Protein AF-A0A7J0CXB2-F1 (afdb_monomer_lite)

Secondary structure (DSSP, 8-state):
-BS-SSHHHHHHHHHHHTTT---EEEE-SSSPPPTT-EEEE--TTSHHHHTHHHHT----EEEEEE---S-THHHHHHHHHHTTTEEEEEEEEEGGGBPSSPPTT--TTSPBPSS--TT--STTS---HHHHHHHHHHHHHHHHGGGEEEEEE-----TT---S--------------

Sequence (178 aa):
MLGGTEFVGRAVTEAALGRDWQVTVFHRGHHAPPPGVRVLTGDRTGGERGLAALAGHAGDWDLVVDTWSGVPTAVRDSARLLAGRAGHYTYVSSRSVYACPAPAGLDEDGPLVAGASPDEDGRDGDVPYDRAKRGGELAALDAFGDRALLARAGLIIGPGRTSDGCPGGSPGSPAAAR

Structure (mmCIF, N/CA/C/O backbone):
data_AF-A0A7J0CXB2-F1
#
_entry.id   AF-A0A7J0CXB2-F1
#
loop_
_atom_site.group_PDB
_atom_site.id
_atom_site.type_symbol
_atom_site.label_atom_id
_atom_site.label_alt_id
_atom_site.label_comp_id
_atom_site.label_asym_id
_atom_site.label_entity_id
_atom_site.label_seq_id
_atom_site.pdbx_PDB_ins_code
_atom_site.Cartn_x
_atom_site.Cartn_y
_atom_site.Cartn_z
_atom_site.occupancy
_atom_site.B_iso_or_equiv
_atom_site.auth_seq_id
_atom_site.auth_comp_id
_atom_site.auth_asym_id
_atom_site.auth_atom_id
_atom_site.pdbx_PDB_model_num
ATOM 1 N N . MET A 1 1 ? -5.912 1.793 4.628 1.00 97.75 1 MET A N 1
ATOM 2 C CA . MET A 1 1 ? -4.938 2.580 3.841 1.00 97.75 1 MET A CA 1
ATOM 3 C C . MET A 1 1 ? -3.561 2.447 4.466 1.00 97.75 1 MET A C 1
ATOM 5 O O . MET A 1 1 ? -3.405 2.815 5.625 1.00 97.75 1 MET A O 1
ATOM 9 N N . LEU A 1 2 ? -2.582 1.920 3.731 1.00 97.69 2 LEU A N 1
ATOM 10 C CA . LEU A 1 2 ? -1.168 1.995 4.113 1.00 97.69 2 LEU A CA 1
ATOM 11 C C . LEU A 1 2 ? -0.562 3.231 3.436 1.00 97.69 2 LEU A C 1
ATOM 13 O O . LEU A 1 2 ? -0.618 3.362 2.215 1.00 97.69 2 LEU A O 1
ATOM 17 N N . GLY A 1 3 ? -0.050 4.174 4.225 1.00 91.94 3 GLY A N 1
ATOM 18 C CA . GLY A 1 3 ? 0.084 5.568 3.802 1.00 91.94 3 GLY A CA 1
ATOM 19 C C . GLY A 1 3 ? -1.261 6.284 3.931 1.00 91.94 3 GLY A C 1
ATOM 20 O O . GLY A 1 3 ? -1.967 6.078 4.911 1.00 91.94 3 GLY A O 1
ATOM 21 N N . GLY A 1 4 ? -1.641 7.103 2.947 1.00 87.19 4 GLY A N 1
ATOM 22 C CA . GLY A 1 4 ? -2.973 7.734 2.914 1.00 87.19 4 GLY A CA 1
ATOM 23 C C . GLY A 1 4 ? -3.012 9.226 3.247 1.00 87.19 4 GLY A C 1
ATOM 24 O O . GLY A 1 4 ? -4.075 9.835 3.210 1.00 87.19 4 GLY A O 1
ATOM 25 N N . THR A 1 5 ? -1.869 9.836 3.557 1.00 89.44 5 THR A N 1
ATOM 26 C CA . THR A 1 5 ? -1.807 11.248 3.969 1.00 89.44 5 THR A CA 1
ATOM 27 C C . THR A 1 5 ? -1.490 12.213 2.832 1.00 89.44 5 THR A C 1
ATOM 29 O O . THR A 1 5 ? -1.732 13.409 2.967 1.00 89.44 5 THR A O 1
ATOM 32 N N . GLU A 1 6 ? -0.999 11.707 1.699 1.00 92.50 6 GLU A N 1
ATOM 33 C CA . GLU A 1 6 ? -0.588 12.509 0.542 1.00 92.50 6 GLU A CA 1
ATOM 34 C C . GLU A 1 6 ? -1.009 11.886 -0.792 1.00 92.50 6 GLU A C 1
ATOM 36 O O . GLU A 1 6 ? -1.261 10.679 -0.882 1.00 92.50 6 GLU A O 1
ATOM 41 N N . PHE A 1 7 ? -1.061 12.737 -1.821 1.00 92.00 7 PHE A N 1
ATOM 42 C CA . PHE A 1 7 ? -1.286 12.414 -3.231 1.00 92.00 7 PHE A CA 1
ATOM 43 C C . PHE A 1 7 ? -2.330 11.301 -3.467 1.00 92.00 7 PHE A C 1
ATOM 45 O O . PHE A 1 7 ? -3.485 11.457 -3.072 1.00 92.00 7 PHE A O 1
ATOM 52 N N . VAL A 1 8 ? -1.947 10.173 -4.084 1.00 93.44 8 VAL A N 1
ATOM 53 C CA . VAL A 1 8 ? -2.852 9.044 -4.381 1.00 93.44 8 VAL A CA 1
ATOM 54 C C . VAL A 1 8 ? -3.492 8.489 -3.115 1.00 93.44 8 VAL A C 1
ATOM 56 O O . VAL A 1 8 ? -4.697 8.259 -3.083 1.00 93.44 8 VAL A O 1
ATOM 59 N N . GLY A 1 9 ? -2.702 8.296 -2.058 1.00 95.38 9 GLY A N 1
ATOM 60 C CA . GLY A 1 9 ? -3.209 7.763 -0.800 1.00 95.38 9 GLY A CA 1
ATOM 61 C C . GLY A 1 9 ? -4.275 8.674 -0.197 1.00 95.38 9 GLY A C 1
ATOM 62 O O . GLY A 1 9 ? -5.314 8.190 0.252 1.00 95.38 9 GLY A O 1
ATOM 63 N N . ARG A 1 10 ? -4.046 9.989 -0.229 1.00 95.81 10 ARG A N 1
ATOM 64 C CA . ARG A 1 10 ? -5.019 10.977 0.243 1.00 95.81 10 ARG A CA 1
ATOM 65 C C . ARG A 1 10 ? -6.291 10.967 -0.597 1.00 95.81 10 ARG A C 1
ATOM 67 O O . ARG A 1 10 ? -7.371 10.881 -0.024 1.00 95.81 10 ARG A O 1
ATOM 74 N N . ALA A 1 11 ? -6.165 10.974 -1.923 1.00 95.75 11 ALA A N 1
ATOM 75 C CA . ALA A 1 11 ? -7.311 10.936 -2.829 1.00 95.75 11 ALA A CA 1
ATOM 76 C C . ALA A 1 11 ? -8.184 9.688 -2.602 1.00 95.75 11 ALA A C 1
ATOM 78 O O . ALA A 1 11 ? -9.405 9.797 -2.524 1.00 95.75 11 ALA A O 1
ATOM 79 N N . VAL A 1 12 ? -7.573 8.510 -2.424 1.00 96.75 12 VAL A N 1
ATOM 80 C CA . VAL A 1 12 ? -8.308 7.273 -2.101 1.00 96.75 12 VAL A CA 1
ATOM 81 C C . VAL A 1 12 ? -8.972 7.365 -0.725 1.00 96.75 12 VAL A C 1
ATOM 83 O O . VAL A 1 12 ? -10.119 6.955 -0.567 1.00 96.75 12 VAL A O 1
ATOM 86 N N . THR A 1 13 ? -8.276 7.930 0.263 1.00 97.69 13 THR A N 1
ATOM 87 C CA . THR A 1 13 ? -8.794 8.094 1.629 1.00 97.69 13 THR A CA 1
ATOM 88 C C . THR A 1 13 ? -10.025 9.001 1.649 1.00 97.69 13 THR A C 1
ATOM 90 O O . THR A 1 13 ? -11.057 8.619 2.191 1.00 97.69 13 THR A O 1
ATOM 93 N N . GLU A 1 14 ? -9.950 10.172 1.014 1.00 96.94 14 GLU A N 1
ATOM 94 C CA . GLU A 1 14 ? -11.065 11.122 0.913 1.00 96.94 14 GLU A CA 1
ATOM 95 C C . GLU A 1 14 ? -12.234 10.533 0.106 1.00 96.94 14 GLU A C 1
ATOM 97 O O . GLU A 1 14 ? -13.389 10.669 0.504 1.00 96.94 14 GLU A O 1
ATOM 102 N N . ALA A 1 15 ? -11.952 9.802 -0.977 1.00 97.12 15 ALA A N 1
ATOM 103 C CA . ALA A 1 15 ? -12.982 9.131 -1.768 1.00 97.12 15 ALA A CA 1
ATOM 104 C C . ALA A 1 15 ? -13.703 8.009 -0.999 1.00 97.12 15 ALA A C 1
ATOM 106 O O . ALA A 1 15 ? -14.896 7.793 -1.226 1.00 97.12 15 ALA A O 1
ATOM 107 N N . ALA A 1 16 ? -13.002 7.286 -0.122 1.00 97.94 16 ALA A N 1
ATOM 108 C CA . ALA A 1 16 ? -13.595 6.266 0.741 1.00 97.94 16 ALA A CA 1
ATOM 109 C C . ALA A 1 16 ? -14.445 6.898 1.855 1.00 97.94 16 ALA A C 1
ATOM 111 O O . ALA A 1 16 ? -15.573 6.468 2.081 1.00 97.94 16 ALA A O 1
ATOM 112 N N . LEU A 1 17 ? -13.955 7.968 2.489 1.00 98.00 17 LEU A N 1
ATOM 113 C CA . LEU A 1 17 ? -14.732 8.736 3.468 1.00 98.00 17 LEU A CA 1
ATOM 114 C C . LEU A 1 17 ? -16.006 9.329 2.855 1.00 98.00 17 LEU A C 1
ATOM 116 O O . LEU A 1 17 ? -17.064 9.250 3.463 1.00 98.00 17 LEU A O 1
ATOM 120 N N . GLY A 1 18 ? -15.937 9.855 1.627 1.00 97.88 18 GLY A N 1
ATOM 121 C CA . GLY A 1 18 ? -17.110 10.360 0.902 1.00 97.88 18 GLY A CA 1
ATOM 122 C C . GLY A 1 18 ? -18.133 9.286 0.506 1.00 97.88 18 GLY A C 1
ATOM 123 O O . GLY A 1 18 ? -19.187 9.623 -0.023 1.00 97.88 18 GLY A O 1
ATOM 124 N N . ARG A 1 19 ? -17.823 8.003 0.732 1.00 97.88 19 ARG A N 1
ATOM 125 C CA . ARG A 1 19 ? -18.738 6.857 0.596 1.00 97.88 19 ARG A CA 1
ATOM 126 C C . ARG A 1 19 ? -19.199 6.317 1.954 1.00 97.88 19 ARG A C 1
ATOM 128 O O . ARG A 1 19 ? -19.726 5.210 2.008 1.00 97.88 19 ARG A O 1
ATOM 135 N N . ASP A 1 20 ? -18.943 7.057 3.032 1.00 97.44 20 ASP A N 1
ATOM 136 C CA . ASP A 1 20 ? -19.250 6.686 4.416 1.00 97.44 20 ASP A CA 1
ATOM 137 C C . ASP A 1 20 ? -18.540 5.404 4.894 1.00 97.44 20 ASP A C 1
ATOM 139 O O . ASP A 1 20 ? -19.020 4.686 5.774 1.00 97.44 20 ASP A O 1
ATOM 143 N N . TRP A 1 21 ? -17.367 5.093 4.328 1.00 98.06 21 TRP A N 1
ATOM 144 C CA . TRP A 1 21 ? -16.571 3.946 4.768 1.00 98.06 21 TRP A CA 1
ATOM 145 C C . TRP A 1 21 ? -15.804 4.251 6.056 1.00 98.06 21 TRP A C 1
ATOM 147 O O . TRP A 1 21 ? -15.302 5.356 6.268 1.00 98.06 21 TRP A O 1
ATOM 157 N N . GLN A 1 22 ? -15.619 3.228 6.893 1.00 98.06 22 GLN A N 1
ATOM 158 C CA . GLN A 1 22 ? -14.738 3.310 8.058 1.00 98.06 22 GLN A CA 1
ATOM 159 C C . GLN A 1 22 ? -13.279 3.166 7.618 1.00 98.06 22 GLN A C 1
ATOM 161 O O . GLN A 1 22 ? -12.802 2.068 7.329 1.00 98.06 22 GLN A O 1
ATOM 166 N N . VAL A 1 23 ? -12.545 4.277 7.571 1.00 98.12 23 VAL A N 1
ATOM 167 C CA . VAL A 1 23 ? -11.167 4.274 7.067 1.00 98.12 23 VAL A CA 1
ATOM 168 C C . VAL A 1 23 ? -10.155 4.261 8.209 1.00 98.12 23 VAL A C 1
ATOM 170 O O . VAL A 1 23 ? -10.173 5.120 9.086 1.00 98.12 23 VAL A O 1
ATOM 173 N N . THR A 1 24 ? -9.218 3.311 8.157 1.00 98.44 24 THR A N 1
ATOM 174 C CA . THR A 1 24 ? -7.983 3.336 8.956 1.00 98.44 24 THR A CA 1
ATOM 175 C C . THR A 1 24 ? -6.795 3.710 8.071 1.00 98.44 24 THR A C 1
ATOM 177 O O . THR A 1 24 ? -6.588 3.105 7.013 1.00 98.44 24 THR A O 1
ATOM 180 N N . VAL A 1 25 ? -6.009 4.692 8.508 1.00 98.06 25 VAL A N 1
ATOM 181 C CA . VAL A 1 25 ? -4.762 5.150 7.880 1.00 98.06 25 VAL A CA 1
ATOM 182 C C . VAL A 1 25 ? -3.597 4.723 8.765 1.00 98.06 25 VAL A C 1
ATOM 184 O O . VAL A 1 25 ? -3.555 5.072 9.943 1.00 98.06 25 VAL A O 1
ATOM 187 N N . PHE A 1 26 ? -2.647 3.987 8.189 1.00 98.06 26 PHE A N 1
ATOM 188 C CA . PHE A 1 26 ? -1.381 3.642 8.828 1.00 98.06 26 PHE A CA 1
ATOM 189 C C . PHE A 1 26 ? -0.231 4.429 8.188 1.00 98.06 26 PHE A C 1
ATOM 191 O O . PHE A 1 26 ? 0.060 4.221 7.010 1.00 98.06 26 PHE A O 1
ATOM 198 N N . HIS A 1 27 ? 0.416 5.340 8.922 1.00 96.50 27 HIS A N 1
ATOM 199 C CA . HIS A 1 27 ? 1.451 6.222 8.360 1.00 96.50 27 HIS A CA 1
ATOM 200 C C . HIS A 1 27 ? 2.517 6.663 9.379 1.00 96.50 27 HIS A C 1
ATOM 202 O O . HIS A 1 27 ? 2.362 6.495 10.584 1.00 96.50 27 HIS A O 1
ATOM 208 N N . ARG A 1 28 ? 3.595 7.291 8.884 1.00 95.75 28 ARG A N 1
ATOM 209 C CA . ARG A 1 28 ? 4.766 7.726 9.677 1.00 95.75 28 ARG A CA 1
ATOM 210 C C . ARG A 1 28 ? 4.544 8.971 10.550 1.00 95.75 28 ARG A C 1
ATOM 212 O O . ARG A 1 28 ? 5.429 9.354 11.301 1.00 95.75 28 ARG A O 1
ATOM 219 N N . GLY A 1 29 ? 3.399 9.640 10.429 1.00 93.75 29 GLY A N 1
ATOM 220 C CA . GLY A 1 29 ? 3.117 10.883 11.161 1.00 93.75 29 GLY A CA 1
ATOM 221 C C . GLY A 1 29 ? 3.671 12.175 10.541 1.00 93.75 29 GLY A C 1
ATOM 222 O O . GLY A 1 29 ? 3.459 13.234 11.116 1.00 93.75 29 GLY A O 1
ATOM 223 N N . HIS A 1 30 ? 4.334 12.134 9.376 1.00 91.88 30 HIS A N 1
ATOM 224 C CA . HIS A 1 30 ? 4.906 13.343 8.746 1.00 91.88 30 HIS A CA 1
ATOM 225 C C . HIS A 1 30 ? 3.860 14.341 8.227 1.00 91.88 30 HIS A C 1
ATOM 227 O O . HIS A 1 30 ? 4.110 15.541 8.209 1.00 91.88 30 HIS A O 1
ATOM 233 N N . HIS A 1 31 ? 2.687 13.850 7.824 1.00 91.94 31 HIS A N 1
ATOM 234 C CA . HIS A 1 31 ? 1.605 14.654 7.264 1.00 91.94 31 HIS A CA 1
ATOM 235 C C . HIS A 1 31 ? 0.288 14.325 7.961 1.00 91.94 31 HIS A C 1
ATOM 237 O O . HIS A 1 31 ? 0.049 13.172 8.332 1.00 91.94 31 HIS A O 1
ATOM 243 N N . ALA A 1 32 ? -0.565 15.336 8.130 1.00 93.25 32 ALA A N 1
ATOM 244 C CA . ALA A 1 32 ? -1.866 15.164 8.759 1.00 93.25 32 ALA A CA 1
ATOM 245 C C . ALA A 1 32 ? -2.808 14.344 7.851 1.00 93.25 32 ALA A C 1
ATOM 247 O O . ALA A 1 32 ? -2.960 14.677 6.668 1.00 93.25 32 ALA A O 1
ATOM 248 N N . PRO A 1 33 ? -3.459 13.294 8.376 1.00 94.19 33 PRO A N 1
ATOM 249 C CA . PRO A 1 33 ? -4.449 12.544 7.616 1.00 94.19 33 PRO A CA 1
ATOM 250 C C . PRO A 1 33 ? -5.739 13.359 7.412 1.00 94.19 33 PRO A C 1
ATOM 252 O O . PRO A 1 33 ? -6.003 14.297 8.171 1.00 94.19 33 PRO A O 1
ATOM 255 N N . PRO A 1 34 ? -6.569 13.011 6.411 1.00 94.44 34 PRO A N 1
ATOM 256 C CA . PRO A 1 34 ? -7.921 13.551 6.296 1.00 94.44 34 PRO A CA 1
ATOM 257 C C . PRO A 1 34 ? -8.728 13.360 7.594 1.00 94.44 34 PRO A C 1
ATOM 259 O O . PRO A 1 34 ? -8.578 12.330 8.258 1.00 94.44 34 PRO A O 1
ATOM 262 N N . PRO A 1 35 ? -9.584 14.324 7.980 1.00 95.25 35 PRO A N 1
ATOM 263 C CA . PRO A 1 35 ? -10.433 14.177 9.158 1.00 95.25 35 PRO A CA 1
ATOM 264 C C . PRO A 1 35 ? -11.406 13.002 8.991 1.00 95.25 35 PRO A C 1
ATOM 266 O O . PRO A 1 35 ? -11.824 12.686 7.882 1.00 95.25 35 PRO A O 1
ATOM 269 N N . GLY A 1 36 ? -11.784 12.367 10.102 1.00 95.69 36 GLY A N 1
ATOM 270 C CA . GLY A 1 36 ? -12.740 11.252 10.102 1.00 95.69 36 GLY A CA 1
ATOM 271 C C . GLY A 1 36 ? -12.121 9.863 9.917 1.00 95.69 36 GLY A C 1
ATOM 272 O O . GLY A 1 36 ? -12.838 8.871 10.012 1.00 95.69 36 GLY A O 1
ATOM 273 N N . VAL A 1 37 ? -10.802 9.759 9.716 1.00 97.69 37 VAL A N 1
ATOM 274 C CA . VAL A 1 37 ? -10.110 8.461 9.722 1.00 97.69 37 VAL A CA 1
ATOM 275 C C . VAL A 1 37 ? -9.691 8.040 11.129 1.00 97.69 37 VAL A C 1
ATOM 277 O O . VAL A 1 37 ? -9.364 8.867 11.984 1.00 97.69 37 VAL A O 1
ATOM 280 N N . ARG A 1 38 ? -9.583 6.729 11.344 1.00 97.69 38 ARG A N 1
ATOM 281 C CA . ARG A 1 38 ? -8.773 6.168 12.429 1.00 97.69 38 ARG A CA 1
ATOM 282 C C . ARG A 1 38 ? -7.299 6.229 12.042 1.00 97.69 38 ARG A C 1
ATOM 284 O O . ARG A 1 38 ? -6.929 5.804 10.950 1.00 97.69 38 ARG A O 1
ATOM 291 N N . VAL A 1 39 ? -6.457 6.702 12.954 1.00 97.75 39 VAL A N 1
ATOM 292 C CA . VAL A 1 39 ? -5.015 6.844 12.723 1.00 97.75 39 VAL A CA 1
ATOM 293 C C . VAL A 1 39 ? -4.255 5.781 13.501 1.00 97.75 39 VAL A C 1
ATOM 295 O O . VAL A 1 39 ? -4.436 5.645 14.709 1.00 97.75 39 VAL A O 1
ATOM 298 N N . LEU A 1 40 ? -3.388 5.050 12.804 1.00 98.00 40 LEU A N 1
ATOM 299 C CA . LEU A 1 40 ? -2.367 4.187 13.384 1.00 98.00 40 LEU A CA 1
ATOM 300 C C . LEU A 1 40 ? -0.999 4.710 12.935 1.00 98.00 40 LEU A C 1
ATOM 302 O O . LEU A 1 40 ? -0.757 4.890 11.743 1.00 98.00 40 LEU A O 1
ATOM 306 N N . THR A 1 41 ? -0.096 4.958 13.878 1.00 97.69 41 THR A N 1
ATOM 307 C CA . THR A 1 41 ? 1.221 5.526 13.560 1.00 97.69 41 THR A CA 1
ATOM 308 C C . THR A 1 41 ? 2.289 4.445 13.595 1.00 97.69 41 THR A C 1
ATOM 310 O O . THR A 1 41 ? 2.381 3.692 14.564 1.00 97.69 41 THR A O 1
ATOM 313 N N . GLY A 1 42 ? 3.109 4.382 12.551 1.00 97.56 42 GLY A N 1
ATOM 314 C CA . GLY A 1 42 ? 4.233 3.459 12.458 1.00 97.56 42 GLY A CA 1
ATOM 315 C C . GLY A 1 42 ? 4.991 3.590 11.140 1.00 97.56 42 GLY A C 1
ATOM 316 O O . GLY A 1 42 ? 4.549 4.261 10.203 1.00 97.56 42 GLY A O 1
ATOM 317 N N . ASP A 1 43 ? 6.151 2.945 11.073 1.00 96.50 43 ASP A N 1
ATOM 318 C CA . ASP A 1 43 ? 7.002 2.920 9.885 1.00 96.50 43 ASP A CA 1
ATOM 319 C C . ASP A 1 43 ? 7.223 1.478 9.438 1.00 96.50 43 ASP A C 1
ATOM 321 O O . ASP A 1 43 ? 7.995 0.743 10.040 1.00 96.50 43 ASP A O 1
ATOM 325 N N . ARG A 1 44 ? 6.573 1.078 8.346 1.00 95.44 44 ARG A N 1
ATOM 326 C CA . ARG A 1 44 ? 6.693 -0.259 7.737 1.00 95.44 44 ARG A CA 1
ATOM 327 C C . ARG A 1 44 ? 8.108 -0.644 7.279 1.00 95.44 44 ARG A C 1
ATOM 329 O O . ARG A 1 44 ? 8.309 -1.796 6.923 1.00 95.44 44 ARG A O 1
ATOM 336 N N . THR A 1 45 ? 9.078 0.274 7.291 1.00 94.12 45 THR A N 1
ATOM 337 C CA . THR A 1 45 ? 10.504 -0.043 7.070 1.00 94.12 45 THR A CA 1
ATOM 338 C C . THR A 1 45 ? 11.237 -0.446 8.356 1.00 94.12 45 THR A C 1
ATOM 340 O O . THR A 1 45 ? 12.304 -1.049 8.297 1.00 94.12 45 THR A O 1
ATOM 343 N N . GLY A 1 46 ? 10.651 -0.185 9.529 1.00 93.38 46 GLY A N 1
ATOM 344 C CA . GLY A 1 46 ? 11.207 -0.512 10.847 1.00 93.38 46 GLY A CA 1
ATOM 345 C C . GLY A 1 46 ? 10.949 -1.948 11.324 1.00 93.38 46 GLY A C 1
ATOM 346 O O . GLY A 1 46 ? 10.990 -2.201 12.532 1.00 93.38 46 GLY A O 1
ATOM 347 N N . GLY A 1 47 ? 10.622 -2.869 10.411 1.00 92.38 47 GLY A N 1
ATOM 348 C CA . GLY A 1 47 ? 10.275 -4.259 10.719 1.00 92.38 47 GLY A CA 1
ATOM 349 C C . GLY A 1 47 ? 9.078 -4.385 11.669 1.00 92.38 47 GLY A C 1
ATOM 350 O O . GLY A 1 47 ? 8.148 -3.577 11.645 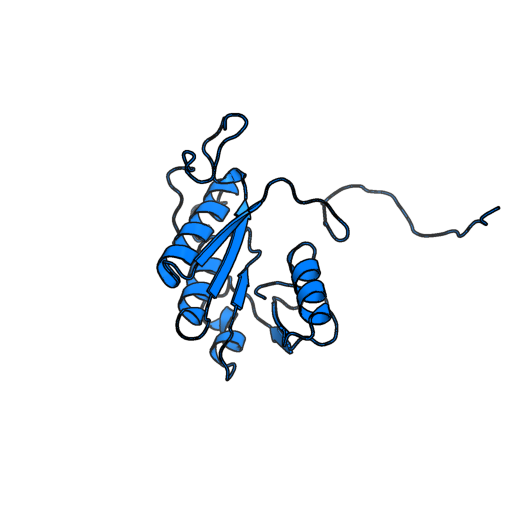1.00 92.38 47 GLY A O 1
ATOM 351 N N . GLU A 1 48 ? 9.116 -5.385 12.553 1.00 93.56 48 GLU A N 1
ATOM 352 C CA . GLU A 1 48 ? 8.024 -5.686 13.493 1.00 93.56 48 GLU A CA 1
ATOM 353 C C . GLU A 1 48 ? 7.658 -4.499 14.395 1.00 93.56 48 GLU A C 1
ATOM 355 O O . GLU A 1 48 ? 6.480 -4.199 14.589 1.00 93.56 48 GLU A O 1
ATOM 360 N N . ARG A 1 49 ? 8.662 -3.774 14.911 1.00 96.75 49 ARG A N 1
ATOM 361 C CA . ARG A 1 49 ? 8.437 -2.585 15.754 1.00 96.75 49 ARG A CA 1
ATOM 362 C C . ARG A 1 49 ? 7.712 -1.489 14.987 1.00 96.75 49 ARG A C 1
ATOM 364 O O . ARG A 1 49 ? 6.827 -0.835 15.530 1.00 96.75 49 ARG A O 1
ATOM 371 N N . GLY A 1 50 ? 8.079 -1.322 13.722 1.00 97.00 50 GLY A N 1
ATOM 372 C CA . GLY A 1 50 ? 7.449 -0.394 12.803 1.00 97.00 50 GLY A CA 1
ATOM 373 C C . GLY A 1 50 ? 5.961 -0.658 12.592 1.00 97.00 50 GLY A C 1
ATOM 374 O O . GLY A 1 50 ? 5.179 0.285 12.495 1.00 97.00 50 GLY A O 1
ATOM 375 N N . LEU A 1 51 ? 5.563 -1.932 12.585 1.00 97.94 51 LEU A N 1
ATOM 376 C CA . LEU A 1 51 ? 4.190 -2.389 12.359 1.00 97.94 51 LEU A CA 1
ATOM 377 C C . LEU A 1 51 ? 3.391 -2.635 13.650 1.00 97.94 51 LEU A C 1
ATOM 379 O O . LEU A 1 51 ? 2.227 -3.030 13.574 1.00 97.94 51 LEU A O 1
ATOM 383 N N . ALA A 1 52 ? 3.960 -2.382 14.832 1.00 98.00 52 ALA A N 1
ATOM 384 C CA . ALA A 1 52 ? 3.356 -2.749 16.116 1.00 98.00 52 ALA A CA 1
ATOM 385 C C . ALA A 1 52 ? 1.941 -2.176 16.322 1.00 98.00 52 ALA A C 1
ATOM 387 O O . ALA A 1 52 ? 1.051 -2.885 16.789 1.00 98.00 52 ALA A O 1
ATOM 388 N N . ALA A 1 53 ? 1.697 -0.922 15.921 1.00 97.44 53 ALA A N 1
ATOM 389 C CA . ALA A 1 53 ? 0.371 -0.303 16.023 1.00 97.44 53 ALA A CA 1
ATOM 390 C C . ALA A 1 53 ? -0.675 -0.991 15.128 1.00 97.44 53 ALA A C 1
ATOM 392 O O . ALA A 1 53 ? -1.843 -1.089 15.497 1.00 97.44 53 ALA A O 1
ATOM 393 N N . LEU A 1 54 ? -0.255 -1.484 13.960 1.00 96.81 54 LEU A N 1
ATOM 394 C CA . LEU A 1 54 ? -1.114 -2.216 13.034 1.00 96.81 54 LEU A CA 1
ATOM 395 C C . LEU A 1 54 ? -1.379 -3.644 13.533 1.00 96.81 54 LEU A C 1
ATOM 397 O O . LEU A 1 54 ? -2.516 -4.120 13.498 1.00 96.81 54 LEU A O 1
ATOM 401 N N . ALA A 1 55 ? -0.345 -4.303 14.060 1.00 97.00 55 ALA A N 1
ATOM 402 C CA . ALA A 1 55 ? -0.438 -5.638 14.642 1.00 97.00 55 ALA A CA 1
ATOM 403 C C . ALA A 1 55 ? -1.336 -5.667 15.890 1.00 97.00 55 ALA A C 1
ATOM 405 O O . ALA A 1 55 ? -2.166 -6.559 16.022 1.00 97.00 55 ALA A O 1
ATOM 406 N N . GLY A 1 56 ? -1.209 -4.669 16.771 1.00 96.69 56 GLY A N 1
ATOM 407 C CA . GLY A 1 56 ? -1.976 -4.571 18.016 1.00 96.69 56 GLY A CA 1
ATOM 408 C C . GLY A 1 56 ? -3.395 -4.015 17.868 1.00 96.69 56 GLY A C 1
ATOM 409 O O . GLY A 1 56 ? -4.143 -4.003 18.844 1.00 96.69 56 GLY A O 1
ATOM 410 N N . HIS A 1 57 ? -3.790 -3.533 16.684 1.00 96.12 57 HIS A N 1
ATOM 411 C CA . HIS A 1 57 ? -5.153 -3.049 16.472 1.00 96.12 57 HIS A CA 1
ATOM 412 C C . HIS A 1 57 ? -6.145 -4.214 16.534 1.00 96.12 57 HIS A C 1
ATOM 414 O O . HIS A 1 57 ? -5.961 -5.204 15.835 1.00 96.12 57 HIS A O 1
ATOM 420 N N . ALA A 1 58 ? -7.215 -4.088 17.317 1.00 87.81 58 ALA A N 1
ATOM 421 C CA . ALA A 1 58 ? -8.303 -5.058 17.311 1.00 87.81 58 ALA A CA 1
ATOM 422 C C . ALA A 1 58 ? -9.257 -4.754 16.147 1.00 87.81 58 ALA A C 1
ATOM 424 O O . ALA A 1 58 ? -9.818 -3.660 16.084 1.00 87.81 58 ALA A O 1
ATOM 425 N N . GLY A 1 59 ? -9.428 -5.709 15.234 1.00 89.00 59 GLY A N 1
ATOM 426 C CA . GLY A 1 59 ? -10.350 -5.599 14.105 1.00 89.00 59 GLY A CA 1
ATOM 427 C C . GLY A 1 59 ? -9.789 -6.170 12.809 1.00 89.00 59 GLY A C 1
ATOM 428 O O . GLY A 1 59 ? -8.576 -6.341 12.667 1.00 89.00 59 GLY A O 1
ATOM 429 N N . ASP A 1 60 ? -10.696 -6.413 11.877 1.00 96.44 60 ASP A N 1
ATOM 430 C CA . ASP A 1 60 ? -10.402 -6.860 10.521 1.00 96.44 60 ASP A CA 1
ATOM 431 C C . ASP A 1 60 ? -10.811 -5.769 9.524 1.00 96.44 60 ASP A C 1
ATOM 433 O O . ASP A 1 60 ? -11.514 -4.814 9.870 1.00 96.44 60 ASP A O 1
ATOM 437 N N . TRP A 1 61 ? -10.342 -5.892 8.287 1.00 98.31 61 TRP A N 1
ATOM 438 C CA . TRP A 1 61 ? -10.614 -4.947 7.210 1.00 98.31 61 TRP A CA 1
ATOM 439 C C . TRP A 1 61 ? -11.191 -5.663 5.994 1.00 98.31 61 TRP A C 1
ATOM 441 O O . TRP A 1 61 ? -10.746 -6.740 5.618 1.00 98.31 61 TRP A O 1
ATOM 451 N N . ASP A 1 62 ? -12.122 -5.038 5.287 1.00 98.44 62 ASP A N 1
ATOM 452 C CA . ASP A 1 62 ? -12.600 -5.603 4.019 1.00 98.44 62 ASP A CA 1
ATOM 453 C C . ASP A 1 62 ? -11.567 -5.415 2.895 1.00 98.44 62 ASP A C 1
ATOM 455 O O . ASP A 1 62 ? -11.403 -6.272 2.023 1.00 98.44 62 ASP A O 1
ATOM 459 N N . LEU A 1 63 ? -10.835 -4.296 2.942 1.00 98.38 63 LEU A N 1
ATOM 460 C CA . LEU A 1 63 ? -9.900 -3.868 1.908 1.00 98.38 63 LEU A CA 1
ATOM 461 C C . LEU A 1 63 ? -8.682 -3.146 2.494 1.00 98.38 63 LEU A C 1
ATOM 463 O O . LEU A 1 63 ? -8.797 -2.171 3.243 1.00 98.38 63 LEU A O 1
ATOM 467 N N . VAL A 1 64 ? -7.500 -3.559 2.045 1.00 98.69 64 VAL A N 1
ATOM 468 C CA . VAL A 1 64 ? -6.250 -2.814 2.191 1.00 98.69 64 VAL A CA 1
ATOM 469 C C . VAL A 1 64 ? -5.905 -2.176 0.851 1.00 98.69 64 VAL A C 1
ATOM 471 O O . VAL A 1 64 ? -5.980 -2.824 -0.185 1.00 98.69 64 VAL A O 1
ATOM 474 N N . VAL A 1 65 ? -5.499 -0.908 0.869 1.00 98.62 65 VAL A N 1
ATOM 475 C CA . VAL A 1 65 ? -4.896 -0.241 -0.292 1.00 98.62 65 VAL A CA 1
ATOM 476 C C . VAL A 1 65 ? -3.504 0.223 0.109 1.00 98.62 65 VAL A C 1
ATOM 478 O O . VAL A 1 65 ? -3.359 0.927 1.118 1.00 98.62 65 VAL A O 1
ATOM 481 N N . ASP A 1 66 ? -2.506 -0.178 -0.671 1.00 98.38 66 ASP A N 1
ATOM 482 C CA . ASP A 1 66 ? -1.096 0.140 -0.467 1.00 98.38 66 ASP A CA 1
ATOM 483 C C . ASP A 1 66 ? -0.543 0.958 -1.640 1.00 98.38 66 ASP A C 1
ATOM 485 O O . ASP A 1 66 ? -0.548 0.516 -2.789 1.00 98.38 66 ASP A O 1
ATOM 489 N N . THR A 1 67 ? -0.050 2.161 -1.340 1.00 96.44 67 THR A N 1
ATOM 490 C CA . THR A 1 67 ? 0.524 3.095 -2.320 1.00 96.44 67 THR A CA 1
ATOM 491 C C . THR A 1 67 ? 2.052 3.167 -2.272 1.00 96.44 67 THR A C 1
ATOM 493 O O . THR A 1 67 ? 2.639 4.133 -2.755 1.00 96.44 67 THR A O 1
ATOM 496 N N . TRP A 1 68 ? 2.721 2.200 -1.646 1.00 96.31 68 TRP A N 1
ATOM 497 C CA . TRP A 1 68 ? 4.169 2.227 -1.454 1.00 96.31 68 TRP A CA 1
ATOM 498 C C . TRP A 1 68 ? 4.974 2.133 -2.747 1.00 96.31 68 TRP A C 1
ATOM 500 O O . TRP A 1 68 ? 4.597 1.444 -3.698 1.00 96.31 68 TRP A O 1
ATOM 510 N N . SER A 1 69 ? 6.123 2.801 -2.759 1.00 93.62 69 SER A N 1
ATOM 511 C CA . SER A 1 69 ? 7.032 2.880 -3.907 1.00 93.62 69 SER A CA 1
ATOM 512 C C . SER A 1 69 ? 8.497 2.585 -3.579 1.00 93.62 69 SER A C 1
ATOM 514 O O . SER A 1 69 ? 9.315 2.634 -4.488 1.00 93.62 69 SER A O 1
ATOM 516 N N . GLY A 1 70 ? 8.833 2.346 -2.308 1.00 93.94 70 GLY A N 1
ATOM 517 C CA . GLY A 1 70 ? 10.197 2.035 -1.873 1.00 93.94 70 GLY A CA 1
ATOM 518 C C . GLY A 1 70 ? 10.470 0.531 -1.843 1.00 93.94 70 GLY A C 1
ATOM 519 O O . GLY A 1 70 ? 9.785 -0.241 -2.510 1.00 93.94 70 GLY A O 1
ATOM 520 N N . VAL A 1 71 ? 11.419 0.119 -0.997 1.00 96.31 71 VAL A N 1
ATOM 521 C CA . VAL A 1 71 ? 11.881 -1.276 -0.885 1.00 96.31 71 VAL A CA 1
ATOM 522 C C . VAL A 1 71 ? 10.727 -2.293 -0.722 1.00 96.31 71 VAL A C 1
ATOM 524 O O . VAL A 1 71 ? 9.810 -2.044 0.078 1.00 96.31 71 VAL A O 1
ATOM 527 N N . PRO A 1 72 ? 10.746 -3.420 -1.466 1.00 97.69 72 PRO A N 1
ATOM 528 C CA . PRO A 1 72 ? 9.700 -4.449 -1.448 1.00 97.69 72 PRO A CA 1
ATOM 529 C C . PRO A 1 72 ? 9.373 -5.053 -0.082 1.00 97.69 72 PRO A C 1
ATOM 531 O O . PRO A 1 72 ? 8.198 -5.310 0.199 1.00 97.69 72 PRO A O 1
ATOM 534 N N . THR A 1 73 ? 10.364 -5.221 0.798 1.00 97.88 73 THR A N 1
ATOM 535 C CA . THR A 1 73 ? 10.154 -5.823 2.128 1.00 97.88 73 THR A CA 1
ATOM 536 C C . THR A 1 73 ? 9.075 -5.129 2.953 1.00 97.88 73 THR A C 1
ATOM 538 O O . THR A 1 73 ? 8.323 -5.789 3.665 1.00 97.88 73 THR A O 1
ATOM 541 N N . ALA A 1 74 ? 8.900 -3.816 2.797 1.00 97.75 74 ALA A N 1
ATOM 542 C CA . ALA A 1 74 ? 7.843 -3.087 3.490 1.00 97.75 74 ALA A CA 1
ATOM 543 C C . ALA A 1 74 ? 6.426 -3.493 3.019 1.00 97.75 74 ALA A C 1
ATOM 545 O O . ALA A 1 74 ? 5.474 -3.458 3.804 1.00 97.75 74 ALA A O 1
ATOM 546 N N . VAL A 1 75 ? 6.261 -3.874 1.743 1.00 98.50 75 VAL A N 1
ATOM 547 C CA . VAL A 1 75 ? 5.006 -4.460 1.229 1.00 98.50 75 VAL A CA 1
ATOM 548 C C . VAL A 1 75 ? 4.855 -5.872 1.778 1.00 98.50 75 VAL A C 1
ATOM 550 O O . VAL A 1 75 ? 3.816 -6.185 2.344 1.00 98.50 75 VAL A O 1
ATOM 553 N N . ARG A 1 76 ? 5.907 -6.694 1.690 1.00 98.62 76 ARG A N 1
ATOM 554 C CA . ARG A 1 76 ? 5.914 -8.087 2.162 1.00 98.62 76 ARG A CA 1
ATOM 555 C C . ARG A 1 76 ? 5.496 -8.201 3.622 1.00 98.62 76 ARG A C 1
ATOM 557 O O . ARG A 1 76 ? 4.591 -8.967 3.942 1.00 98.62 76 ARG A O 1
ATOM 564 N N . ASP A 1 77 ? 6.123 -7.426 4.497 1.00 98.50 77 ASP A N 1
ATOM 565 C CA . ASP A 1 77 ? 5.907 -7.533 5.938 1.00 98.50 77 ASP A CA 1
ATOM 566 C C . ASP A 1 77 ? 4.504 -7.039 6.322 1.00 98.50 77 ASP A C 1
ATOM 568 O O . ASP A 1 77 ? 3.802 -7.690 7.098 1.00 98.50 77 ASP A O 1
ATOM 572 N N . SER A 1 78 ? 4.041 -5.939 5.715 1.00 98.38 78 SER A N 1
ATOM 573 C CA . SER A 1 78 ? 2.682 -5.433 5.948 1.00 98.38 78 SER A CA 1
ATOM 574 C C . SER A 1 78 ? 1.597 -6.333 5.345 1.00 98.38 78 SER A C 1
ATOM 576 O O . SER A 1 78 ? 0.573 -6.557 5.989 1.00 98.38 78 SER A O 1
ATOM 578 N N . ALA A 1 79 ? 1.808 -6.895 4.153 1.00 98.56 79 ALA A N 1
ATOM 579 C CA . ALA A 1 79 ? 0.870 -7.814 3.518 1.00 98.56 79 ALA A CA 1
ATOM 580 C C . ALA A 1 79 ? 0.757 -9.128 4.304 1.00 98.56 79 ALA A C 1
ATOM 582 O O . ALA A 1 79 ? -0.353 -9.553 4.615 1.00 98.56 79 ALA A O 1
ATOM 583 N N . ARG A 1 80 ? 1.881 -9.729 4.722 1.00 98.50 80 ARG A N 1
ATOM 584 C CA . ARG A 1 80 ? 1.879 -10.941 5.562 1.00 98.50 80 ARG A CA 1
ATOM 585 C C . ARG A 1 80 ? 1.151 -10.726 6.886 1.00 98.50 80 ARG A C 1
ATOM 587 O O . ARG A 1 80 ? 0.348 -11.567 7.276 1.00 98.50 80 ARG A O 1
ATOM 594 N N . LEU A 1 81 ? 1.378 -9.586 7.543 1.00 98.38 81 LEU A N 1
ATOM 595 C CA . LEU A 1 81 ? 0.682 -9.234 8.784 1.00 98.38 81 LEU A CA 1
ATOM 596 C C . LEU A 1 81 ? -0.844 -9.147 8.601 1.00 98.38 81 LEU A C 1
ATOM 598 O O . LEU A 1 81 ? -1.600 -9.484 9.511 1.00 98.38 81 LEU A O 1
ATOM 602 N N . LEU A 1 82 ? -1.298 -8.676 7.438 1.00 98.31 82 LEU A N 1
ATOM 603 C CA . LEU A 1 82 ? -2.711 -8.425 7.147 1.00 9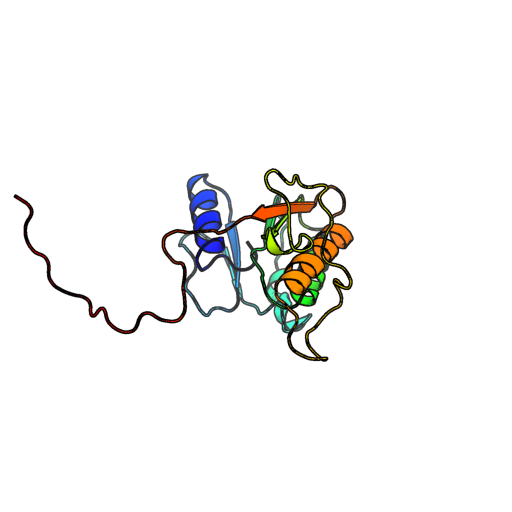8.31 82 LEU A CA 1
ATOM 604 C C . LEU A 1 82 ? -3.416 -9.598 6.451 1.00 98.31 82 LEU A C 1
ATOM 606 O O . LEU A 1 82 ? -4.641 -9.587 6.375 1.00 98.31 82 LEU A O 1
ATOM 610 N N . ALA A 1 83 ? -2.691 -10.608 5.965 1.00 97.81 83 ALA A N 1
ATOM 611 C CA . ALA A 1 83 ? -3.235 -11.687 5.134 1.00 97.81 83 ALA A CA 1
ATOM 612 C C . ALA A 1 83 ? -4.421 -12.427 5.777 1.00 97.81 83 ALA A C 1
ATOM 614 O O . ALA A 1 83 ? -5.377 -12.771 5.081 1.00 97.81 83 ALA A O 1
ATOM 615 N N . GLY A 1 84 ? -4.383 -12.630 7.098 1.00 97.06 84 GLY A N 1
ATOM 616 C CA . GLY A 1 84 ? -5.457 -13.270 7.869 1.00 97.06 84 GLY A CA 1
ATOM 617 C C . GLY A 1 84 ? -6.520 -12.317 8.425 1.00 97.06 84 GLY A C 1
ATOM 618 O O . GLY A 1 84 ? -7.411 -12.770 9.131 1.00 97.06 84 GLY A O 1
ATOM 619 N N . ARG A 1 85 ? -6.406 -11.011 8.157 1.00 97.50 85 ARG A N 1
ATOM 620 C CA . ARG A 1 85 ? -7.219 -9.943 8.774 1.00 97.50 85 ARG A CA 1
ATOM 621 C C . ARG A 1 85 ? -7.824 -8.976 7.765 1.00 97.50 85 ARG A C 1
ATOM 623 O O . ARG A 1 85 ? -8.484 -8.015 8.146 1.00 97.50 85 ARG A O 1
ATOM 630 N N . ALA A 1 86 ? -7.544 -9.171 6.483 1.00 98.38 86 ALA A N 1
ATOM 631 C CA . ALA A 1 86 ? -8.062 -8.346 5.411 1.00 98.38 86 ALA A CA 1
ATOM 632 C C . ALA A 1 86 ? -8.718 -9.215 4.343 1.00 98.38 86 ALA A C 1
ATOM 634 O O . ALA A 1 86 ? -8.134 -10.227 3.964 1.00 98.38 86 ALA A O 1
ATOM 635 N N . GLY A 1 87 ? -9.885 -8.816 3.834 1.00 98.12 87 GLY A N 1
ATOM 636 C CA . GLY A 1 87 ? -10.570 -9.504 2.736 1.00 98.12 87 GLY A CA 1
ATOM 637 C C . GLY A 1 87 ? -9.781 -9.431 1.428 1.00 98.12 87 GLY A C 1
ATOM 638 O O . GLY A 1 87 ? -9.501 -10.468 0.830 1.00 98.12 87 GLY A O 1
ATOM 639 N N . HIS A 1 88 ? -9.356 -8.225 1.042 1.00 98.62 88 HIS A N 1
ATOM 640 C CA . HIS A 1 88 ? -8.618 -7.945 -0.196 1.00 98.62 88 HIS A CA 1
ATOM 641 C C . HIS A 1 88 ? -7.404 -7.040 0.029 1.00 98.62 88 HIS A C 1
ATOM 643 O O . HIS A 1 88 ? -7.386 -6.221 0.954 1.00 98.62 88 HIS A O 1
ATOM 649 N N . TYR A 1 89 ? -6.422 -7.136 -0.870 1.00 98.81 89 TYR A N 1
ATOM 650 C CA . TYR A 1 89 ? -5.236 -6.278 -0.876 1.00 98.81 89 TYR A CA 1
ATOM 651 C C . TYR A 1 89 ? -5.000 -5.665 -2.255 1.00 98.81 89 TYR A C 1
ATOM 653 O O . TYR A 1 89 ? -4.542 -6.326 -3.182 1.00 98.81 89 TYR A O 1
ATOM 661 N N . THR A 1 90 ? -5.266 -4.371 -2.388 1.00 98.69 90 THR A N 1
ATOM 662 C CA . THR A 1 90 ? -4.974 -3.615 -3.604 1.00 98.69 90 THR A CA 1
ATOM 663 C C . THR A 1 90 ? -3.612 -2.950 -3.486 1.00 98.69 90 THR A C 1
ATOM 665 O O . THR A 1 90 ? -3.431 -2.010 -2.710 1.00 98.69 90 THR A O 1
ATOM 668 N N . TYR A 1 91 ? -2.660 -3.392 -4.299 1.00 98.56 91 TYR A N 1
ATOM 669 C CA . TYR A 1 91 ? -1.373 -2.728 -4.449 1.00 98.56 91 TYR A CA 1
ATOM 670 C C . TYR A 1 91 ? -1.430 -1.771 -5.642 1.00 98.56 91 TYR A C 1
ATOM 672 O O . TYR A 1 91 ? -1.662 -2.183 -6.782 1.00 98.56 91 TYR A O 1
ATOM 680 N N . VAL A 1 92 ? -1.225 -0.475 -5.394 1.00 97.88 92 VAL A N 1
ATOM 681 C CA . VAL A 1 92 ? -1.114 0.523 -6.464 1.00 97.88 92 VAL A CA 1
ATOM 682 C C . VAL A 1 92 ? 0.265 0.379 -7.086 1.00 97.88 92 VAL A C 1
ATOM 684 O O . VAL A 1 92 ? 1.232 0.954 -6.594 1.00 97.88 92 VAL A O 1
ATOM 687 N N . SER A 1 93 ? 0.357 -0.421 -8.142 1.00 97.50 93 SER A N 1
ATOM 688 C CA . SER A 1 93 ? 1.574 -0.676 -8.908 1.00 97.50 93 SER A CA 1
ATOM 689 C C . SER A 1 93 ? 1.832 0.429 -9.952 1.00 97.50 93 SER A C 1
ATOM 691 O O . SER A 1 93 ? 1.279 1.526 -9.875 1.00 97.50 93 SER A O 1
ATOM 693 N N . SER A 1 94 ? 2.727 0.181 -10.905 1.00 96.19 94 SER A N 1
ATOM 694 C CA . SER A 1 94 ? 3.127 1.120 -11.952 1.00 96.19 94 SER A CA 1
ATOM 695 C C . SER A 1 94 ? 3.328 0.406 -13.282 1.00 96.19 94 SER A C 1
ATOM 697 O O . SER A 1 94 ? 3.784 -0.729 -13.303 1.00 96.19 94 SER A O 1
ATOM 699 N N . ARG A 1 95 ? 3.092 1.091 -14.405 1.00 95.19 95 ARG A N 1
ATOM 700 C CA . ARG A 1 95 ? 3.488 0.620 -15.745 1.00 95.19 95 ARG A CA 1
ATOM 701 C C . ARG A 1 95 ? 4.999 0.407 -15.888 1.00 95.19 95 ARG A C 1
ATOM 703 O O . ARG A 1 95 ? 5.413 -0.293 -16.803 1.00 95.19 95 ARG A O 1
ATOM 710 N N . SER A 1 96 ? 5.821 0.966 -14.999 1.00 94.94 96 SER A N 1
ATOM 711 C CA . SER A 1 96 ? 7.269 0.724 -14.991 1.00 94.94 96 SER A CA 1
ATOM 712 C C . SER A 1 96 ? 7.648 -0.734 -14.707 1.00 94.94 96 SER A C 1
ATOM 714 O O . SER A 1 96 ? 8.798 -1.084 -14.913 1.00 94.94 96 SER A O 1
ATOM 716 N N . VAL A 1 97 ? 6.719 -1.587 -14.256 1.00 97.00 97 VAL A N 1
ATOM 717 C CA . VAL A 1 97 ? 6.988 -3.020 -14.032 1.00 97.00 97 VAL A CA 1
ATOM 718 C C . VAL A 1 97 ? 7.088 -3.839 -15.321 1.00 97.00 97 VAL A C 1
ATOM 720 O O . VAL A 1 97 ? 7.487 -4.999 -15.254 1.00 97.00 97 VAL A O 1
ATOM 723 N N . TYR A 1 98 ? 6.728 -3.276 -16.478 1.00 96.81 98 TYR A N 1
ATOM 724 C CA . TYR A 1 98 ? 6.893 -3.939 -17.772 1.00 96.81 98 TYR A CA 1
ATOM 725 C C . TYR A 1 98 ? 8.316 -3.775 -18.311 1.00 96.81 98 TYR A C 1
ATOM 727 O O . TYR A 1 98 ? 8.957 -2.742 -18.115 1.00 96.81 98 TYR A O 1
ATOM 735 N N . ALA A 1 99 ? 8.793 -4.782 -19.039 1.00 94.00 99 ALA A N 1
ATOM 736 C CA . ALA A 1 99 ? 10.066 -4.726 -19.738 1.00 94.00 99 ALA A CA 1
ATOM 737 C C . ALA A 1 99 ? 10.076 -3.576 -20.763 1.00 94.00 99 ALA A C 1
ATOM 739 O O . ALA A 1 99 ? 9.114 -3.361 -21.503 1.00 94.00 99 ALA A O 1
ATOM 740 N N . CYS A 1 100 ? 11.182 -2.832 -20.801 1.00 87.25 100 CYS A N 1
ATOM 741 C CA . CYS A 1 100 ? 11.363 -1.694 -21.695 1.00 87.25 100 CYS A CA 1
ATOM 742 C C . CYS A 1 100 ? 12.177 -2.103 -22.940 1.00 87.25 100 CYS A C 1
ATOM 744 O O . CYS A 1 100 ? 13.200 -2.773 -22.782 1.00 87.25 100 CYS A O 1
ATOM 746 N N . PRO A 1 101 ? 11.789 -1.672 -24.158 1.00 88.56 101 PRO A N 1
ATOM 747 C CA . PRO A 1 101 ? 10.622 -0.844 -24.478 1.00 88.56 101 PRO A CA 1
ATOM 748 C C . PRO A 1 101 ? 9.306 -1.639 -24.504 1.00 88.56 101 PRO A C 1
ATOM 750 O O . PRO A 1 101 ? 9.235 -2.723 -25.077 1.00 88.56 101 PRO A O 1
ATOM 753 N N . ALA A 1 102 ? 8.244 -1.058 -23.938 1.00 86.94 102 ALA A N 1
ATOM 754 C CA . ALA A 1 102 ? 6.896 -1.625 -23.985 1.00 86.94 102 ALA A CA 1
ATOM 755 C C . ALA A 1 102 ? 6.151 -1.164 -25.257 1.00 86.94 102 ALA A C 1
ATOM 757 O O . ALA A 1 102 ? 6.159 0.037 -25.553 1.00 86.94 102 ALA A O 1
ATOM 758 N N . PRO A 1 103 ? 5.483 -2.065 -26.004 1.00 88.44 103 PRO A N 1
ATOM 759 C CA . PRO A 1 103 ? 4.713 -1.684 -27.183 1.00 88.44 103 PRO A CA 1
ATOM 760 C C . PRO A 1 103 ? 3.457 -0.877 -26.820 1.00 88.44 103 PRO A C 1
ATOM 762 O O . PRO A 1 103 ? 2.918 -0.957 -25.711 1.00 88.44 103 PRO A O 1
ATOM 765 N N . ALA A 1 104 ? 2.961 -0.097 -27.783 1.00 88.62 104 ALA A N 1
ATOM 766 C CA . ALA A 1 104 ? 1.664 0.559 -27.655 1.00 88.62 104 ALA A CA 1
ATOM 767 C C . ALA A 1 104 ? 0.549 -0.492 -27.542 1.00 88.62 104 ALA A C 1
ATOM 769 O O . ALA A 1 104 ? 0.567 -1.494 -28.250 1.00 88.62 104 ALA A O 1
ATOM 770 N N . GLY A 1 105 ? -0.419 -0.251 -26.657 1.00 88.88 105 GLY A N 1
ATOM 771 C CA . GLY A 1 105 ? -1.521 -1.188 -26.424 1.00 88.88 105 GLY A CA 1
ATOM 772 C C . GLY A 1 105 ? -1.152 -2.434 -25.613 1.00 88.88 105 GLY A C 1
ATOM 773 O O . GLY A 1 105 ? -1.972 -3.338 -25.556 1.00 88.88 105 GLY A O 1
ATOM 774 N N . LEU A 1 106 ? 0.036 -2.484 -24.990 1.00 90.81 106 LEU A N 1
ATOM 775 C CA . LEU A 1 106 ? 0.402 -3.562 -24.067 1.00 90.81 106 LEU A CA 1
ATOM 776 C C . LEU A 1 106 ? -0.645 -3.707 -22.953 1.00 90.81 106 LEU A C 1
ATOM 778 O O . LEU A 1 106 ? -0.931 -2.727 -22.250 1.00 90.81 106 LEU A O 1
ATOM 782 N N . ASP A 1 107 ? -1.162 -4.922 -22.817 1.00 93.31 107 ASP A N 1
ATOM 783 C CA . ASP A 1 107 ? -2.088 -5.354 -21.776 1.00 93.31 107 ASP A CA 1
ATOM 784 C C . ASP A 1 107 ? -1.344 -5.840 -20.518 1.00 93.31 107 ASP A C 1
ATOM 786 O O . ASP A 1 107 ? -0.120 -5.718 -20.382 1.00 93.31 107 ASP A O 1
ATOM 790 N N . GLU A 1 108 ? -2.100 -6.337 -19.544 1.00 92.06 108 GLU A N 1
ATOM 791 C CA . GLU A 1 108 ? -1.589 -6.788 -18.256 1.00 92.06 108 GLU A CA 1
ATOM 792 C C . GLU A 1 108 ? -0.707 -8.043 -18.319 1.00 92.06 108 GLU A C 1
ATOM 794 O O . GLU A 1 108 ? 0.080 -8.277 -17.392 1.00 92.06 108 GLU A O 1
ATOM 799 N N . ASP A 1 109 ? -0.764 -8.781 -19.428 1.00 93.19 109 ASP A N 1
ATOM 800 C CA . ASP A 1 109 ? 0.001 -10.008 -19.669 1.00 93.19 109 ASP A CA 1
ATOM 801 C C . ASP A 1 109 ? 1.370 -9.735 -20.316 1.00 93.19 109 ASP A C 1
ATOM 803 O O . ASP A 1 109 ? 2.151 -10.653 -20.592 1.00 93.19 109 ASP A O 1
ATOM 807 N N . GLY A 1 110 ? 1.697 -8.457 -20.527 1.00 93.25 110 GLY A N 1
ATOM 808 C CA . GLY A 1 110 ? 2.977 -8.020 -21.058 1.00 93.25 110 GLY A CA 1
ATOM 809 C C . GLY A 1 110 ? 4.194 -8.496 -20.251 1.00 93.25 110 GLY A C 1
ATOM 810 O O . GLY A 1 110 ? 4.114 -8.690 -19.034 1.00 93.25 110 GLY A O 1
ATOM 811 N N . PRO A 1 111 ? 5.370 -8.633 -20.898 1.00 95.69 111 PRO A N 1
ATOM 812 C CA . PRO A 1 111 ? 6.585 -9.076 -20.225 1.00 95.69 111 PRO A CA 1
ATOM 813 C C . PRO A 1 111 ? 6.965 -8.114 -19.099 1.00 95.69 111 PRO A C 1
ATOM 815 O O . PRO A 1 111 ? 6.963 -6.895 -19.275 1.00 95.69 111 PRO A O 1
ATOM 818 N N . LEU A 1 112 ? 7.320 -8.672 -17.944 1.00 96.75 112 LEU A N 1
ATOM 819 C CA . LEU A 1 112 ? 7.637 -7.925 -16.727 1.00 96.75 112 LEU A CA 1
ATOM 820 C C . LEU A 1 112 ? 9.147 -7.833 -16.510 1.00 96.75 112 LEU A C 1
ATOM 822 O O . LEU A 1 112 ? 9.913 -8.649 -17.025 1.00 96.75 112 LEU A O 1
ATOM 826 N N . VAL A 1 113 ? 9.577 -6.845 -15.727 1.00 96.06 113 VAL A N 1
ATOM 827 C CA . VAL A 1 113 ? 10.982 -6.695 -15.340 1.00 96.06 113 VAL A CA 1
ATOM 828 C C . VAL A 1 113 ? 11.484 -7.942 -14.610 1.00 96.06 113 VAL A C 1
ATOM 830 O O . VAL A 1 113 ? 10.819 -8.490 -13.728 1.00 96.06 113 VAL A O 1
ATOM 833 N N . ALA A 1 114 ? 12.673 -8.398 -14.997 1.00 94.00 114 ALA A N 1
ATOM 834 C CA . ALA A 1 114 ? 13.322 -9.561 -14.409 1.00 94.00 114 ALA A CA 1
ATOM 835 C C . ALA A 1 114 ? 14.173 -9.180 -13.188 1.00 94.00 114 ALA A C 1
ATOM 837 O O . ALA A 1 114 ? 14.661 -8.053 -13.073 1.00 94.00 114 ALA A O 1
ATOM 838 N N . GLY A 1 115 ? 14.401 -10.157 -12.307 1.00 93.44 115 GLY A N 1
ATOM 839 C CA . GLY A 1 115 ? 15.301 -10.007 -11.162 1.00 93.44 115 GLY A CA 1
ATOM 840 C C . GLY A 1 115 ? 14.781 -9.086 -10.058 1.00 93.44 115 GLY A C 1
ATOM 841 O O . GLY A 1 115 ? 15.595 -8.567 -9.309 1.00 93.44 115 GLY A O 1
ATOM 842 N N . ALA A 1 116 ? 13.466 -8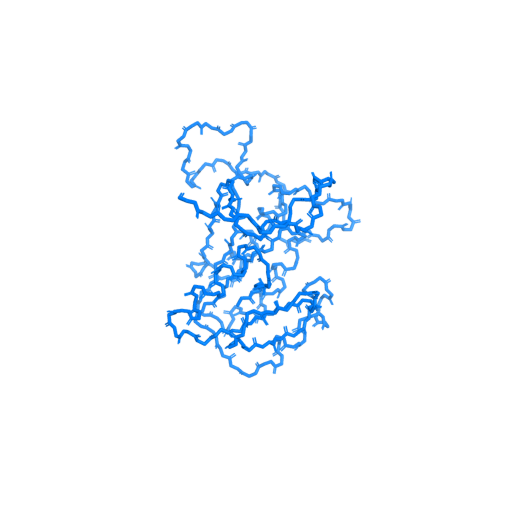.866 -9.990 1.00 96.50 116 ALA A N 1
ATOM 843 C CA . ALA A 1 116 ? 12.815 -8.259 -8.836 1.00 96.50 116 ALA A CA 1
ATOM 844 C C . ALA A 1 116 ? 12.456 -9.344 -7.813 1.00 96.50 116 ALA A C 1
ATOM 846 O O . ALA A 1 116 ? 11.996 -10.423 -8.197 1.00 96.50 116 ALA A O 1
ATOM 847 N N . SER A 1 117 ? 12.614 -9.045 -6.527 1.00 97.44 117 SER A N 1
ATOM 848 C CA . SER A 1 117 ? 12.268 -9.953 -5.432 1.00 97.44 117 SER A CA 1
ATOM 849 C C . SER A 1 117 ? 11.427 -9.259 -4.350 1.00 97.44 117 SER A C 1
ATOM 851 O O . SER A 1 117 ? 11.673 -8.091 -4.040 1.00 97.44 117 SER A O 1
ATOM 853 N N . PRO A 1 118 ? 10.450 -9.955 -3.730 1.00 97.56 118 PRO A N 1
ATOM 854 C CA . PRO A 1 118 ? 9.730 -9.437 -2.563 1.00 97.56 118 PRO A CA 1
ATO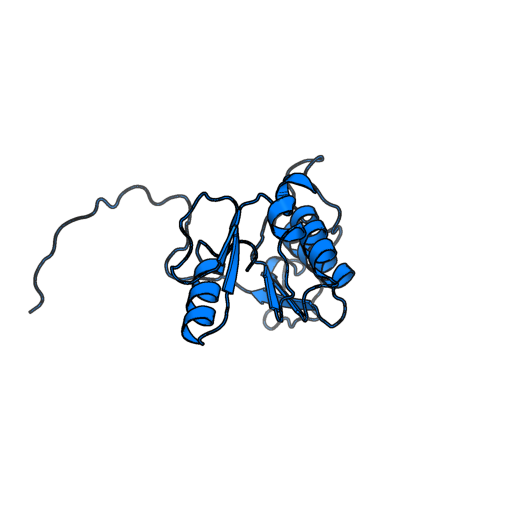M 855 C C . PRO A 1 118 ? 10.631 -9.288 -1.326 1.00 97.56 118 PRO A C 1
ATOM 857 O O . PRO A 1 118 ? 10.251 -8.613 -0.367 1.00 97.56 118 PRO A O 1
ATOM 860 N N . ASP A 1 119 ? 11.814 -9.910 -1.344 1.00 97.06 119 ASP A N 1
ATOM 861 C CA . ASP A 1 119 ? 12.770 -9.902 -0.240 1.00 97.06 119 ASP A CA 1
ATOM 862 C C . ASP A 1 119 ? 13.854 -8.821 -0.359 1.00 97.06 119 ASP A C 1
ATOM 864 O O . ASP A 1 119 ? 14.667 -8.682 0.553 1.00 97.06 119 ASP A O 1
ATOM 868 N N . GLU A 1 120 ? 13.853 -8.026 -1.434 1.00 95.44 120 GLU A N 1
ATOM 869 C CA . GLU A 1 120 ? 14.770 -6.891 -1.582 1.00 95.44 120 GLU A CA 1
ATOM 870 C C . GLU A 1 120 ? 14.509 -5.814 -0.521 1.00 95.44 120 GLU A C 1
ATOM 872 O O . GLU A 1 120 ? 13.410 -5.263 -0.406 1.00 95.44 120 GLU A O 1
ATOM 877 N N . ASP A 1 121 ? 15.548 -5.499 0.252 1.00 93.00 121 ASP A N 1
ATOM 878 C CA . ASP A 1 121 ? 15.497 -4.594 1.405 1.00 93.00 121 ASP A CA 1
ATOM 879 C C . ASP A 1 121 ? 16.403 -3.361 1.272 1.00 93.00 121 ASP A C 1
ATOM 881 O O . ASP A 1 121 ? 16.459 -2.539 2.187 1.00 93.00 121 ASP A O 1
ATOM 885 N N . GLY A 1 122 ? 17.096 -3.222 0.139 1.00 90.81 122 GLY A N 1
ATOM 886 C CA . GLY A 1 122 ? 18.007 -2.113 -0.139 1.00 90.81 122 GLY A CA 1
ATOM 887 C C . GLY A 1 122 ? 19.352 -2.176 0.593 1.00 90.81 122 GLY A C 1
ATOM 888 O O . GLY A 1 122 ? 20.093 -1.194 0.577 1.00 90.81 122 GLY A O 1
ATOM 889 N N . ARG A 1 123 ? 19.709 -3.301 1.237 1.00 89.19 123 ARG A N 1
ATOM 890 C CA . ARG A 1 123 ? 21.032 -3.453 1.876 1.00 89.19 123 ARG A CA 1
ATOM 891 C C . ARG A 1 123 ? 22.185 -3.488 0.876 1.00 89.19 123 ARG A C 1
ATOM 893 O O . ARG A 1 123 ? 23.264 -2.996 1.194 1.00 89.19 123 ARG A O 1
ATOM 900 N N . ASP A 1 124 ? 21.936 -4.006 -0.323 1.00 84.38 124 ASP A N 1
ATOM 901 C CA . ASP A 1 124 ? 22.925 -4.097 -1.405 1.00 84.38 124 ASP A CA 1
ATOM 902 C C . ASP A 1 124 ? 22.982 -2.829 -2.283 1.00 84.38 124 ASP A C 1
ATOM 904 O O . ASP A 1 124 ? 23.674 -2.798 -3.301 1.00 84.38 124 ASP A O 1
ATOM 908 N N . GLY A 1 125 ? 22.267 -1.769 -1.892 1.00 88.31 125 GLY A N 1
ATOM 909 C CA . GLY A 1 125 ? 22.184 -0.504 -2.617 1.00 88.31 125 GLY A CA 1
ATOM 910 C C . GLY A 1 125 ? 20.747 -0.082 -2.910 1.00 88.31 125 GLY A C 1
ATOM 911 O O . GLY A 1 125 ? 19.786 -0.706 -2.461 1.00 88.31 125 GLY A O 1
ATOM 912 N N . ASP A 1 126 ? 20.610 1.008 -3.665 1.00 91.12 126 ASP A N 1
ATOM 913 C CA . ASP A 1 126 ? 19.300 1.509 -4.078 1.00 91.12 126 ASP A CA 1
ATOM 914 C C . ASP A 1 126 ? 18.566 0.476 -4.942 1.00 91.12 126 ASP A C 1
ATOM 916 O O . ASP A 1 126 ? 19.157 -0.126 -5.843 1.00 91.12 126 ASP A O 1
ATOM 920 N N . VAL A 1 127 ? 17.277 0.276 -4.665 1.00 93.44 127 VAL A N 1
ATOM 921 C CA . VAL A 1 127 ? 16.432 -0.640 -5.435 1.00 93.44 127 VAL A CA 1
ATOM 922 C C . VAL A 1 127 ? 15.784 0.157 -6.565 1.00 93.44 127 VAL A C 1
ATOM 924 O O . VAL A 1 127 ? 14.953 1.024 -6.279 1.00 93.44 127 VAL A O 1
ATOM 927 N N . PRO A 1 128 ? 16.100 -0.134 -7.843 1.00 95.31 128 PRO A N 1
ATOM 928 C CA . PRO A 1 128 ? 15.500 0.563 -8.972 1.00 95.31 128 PRO A CA 1
ATOM 929 C C . PRO A 1 128 ? 13.974 0.545 -8.898 1.00 95.31 128 PRO A C 1
ATOM 931 O O . PRO A 1 128 ? 13.372 -0.470 -8.551 1.00 95.31 128 PRO A O 1
ATOM 934 N N . TYR A 1 129 ? 13.337 1.670 -9.221 1.00 95.06 129 TYR A N 1
ATOM 935 C CA . TYR A 1 129 ? 11.896 1.854 -9.030 1.00 95.06 129 TYR A CA 1
ATOM 936 C C . TYR A 1 129 ? 11.044 0.756 -9.691 1.00 95.06 129 TYR A C 1
ATOM 938 O O . TYR A 1 129 ? 10.086 0.273 -9.096 1.00 95.06 129 TYR A O 1
ATOM 946 N N . ASP A 1 130 ? 11.386 0.337 -10.906 1.00 96.38 130 ASP A N 1
ATOM 947 C CA . ASP A 1 130 ? 10.714 -0.755 -11.614 1.00 96.38 130 ASP A CA 1
ATOM 948 C C . ASP A 1 130 ? 10.781 -2.084 -10.843 1.00 96.38 130 ASP A C 1
ATOM 950 O O . ASP A 1 130 ? 9.749 -2.735 -10.641 1.00 96.38 130 ASP A O 1
ATOM 954 N N . ARG A 1 131 ? 11.963 -2.442 -10.330 1.00 96.88 131 ARG A N 1
ATOM 955 C CA . ARG A 1 131 ? 12.167 -3.613 -9.466 1.00 96.88 131 ARG A CA 1
ATOM 956 C C . ARG A 1 131 ? 11.481 -3.466 -8.117 1.00 96.88 131 ARG A C 1
ATOM 958 O O . ARG A 1 131 ? 10.845 -4.415 -7.677 1.00 96.88 131 ARG A O 1
ATOM 965 N N . ALA A 1 132 ? 11.511 -2.284 -7.506 1.00 97.69 132 ALA A N 1
ATOM 966 C CA . ALA A 1 132 ? 10.820 -2.007 -6.250 1.00 97.69 132 ALA A CA 1
ATOM 967 C C . ALA A 1 132 ? 9.303 -2.217 -6.389 1.00 97.69 132 ALA A C 1
ATOM 969 O O . ALA A 1 132 ? 8.682 -2.917 -5.586 1.00 97.69 132 ALA A O 1
ATOM 970 N N . LYS A 1 133 ? 8.692 -1.666 -7.449 1.00 98.00 133 LYS A N 1
ATOM 971 C CA . LYS A 1 133 ? 7.262 -1.858 -7.728 1.00 98.00 133 LYS A CA 1
ATOM 972 C C . LYS A 1 133 ? 6.952 -3.318 -8.033 1.00 98.00 133 LYS A C 1
ATOM 974 O O . LYS A 1 133 ? 5.984 -3.842 -7.487 1.00 98.00 133 LYS A O 1
ATOM 979 N N . ARG A 1 134 ? 7.777 -3.997 -8.838 1.00 98.31 134 ARG A N 1
ATOM 980 C CA . ARG A 1 134 ? 7.561 -5.412 -9.165 1.00 98.31 134 ARG A CA 1
ATOM 981 C C . ARG A 1 134 ? 7.735 -6.326 -7.949 1.00 98.31 134 ARG A C 1
ATOM 983 O O . ARG A 1 134 ? 6.910 -7.209 -7.753 1.00 98.31 134 ARG A O 1
ATOM 990 N N . GLY A 1 135 ? 8.735 -6.093 -7.104 1.00 98.44 135 GLY A N 1
ATOM 991 C CA . GLY A 1 135 ? 8.914 -6.807 -5.839 1.00 98.44 135 GLY A CA 1
ATOM 992 C C . GLY A 1 135 ? 7.732 -6.595 -4.892 1.00 98.44 135 GLY A C 1
ATOM 993 O O . GLY A 1 135 ? 7.284 -7.539 -4.249 1.00 98.44 135 GLY A O 1
ATOM 994 N N . GLY A 1 136 ? 7.152 -5.390 -4.874 1.00 98.56 136 GLY A N 1
ATOM 995 C CA . GLY A 1 136 ? 5.893 -5.115 -4.179 1.00 98.56 136 GLY A CA 1
ATOM 996 C C . GLY A 1 136 ? 4.697 -5.910 -4.722 1.00 98.56 136 GLY A C 1
ATOM 997 O O . GLY A 1 136 ? 3.913 -6.433 -3.934 1.00 98.56 136 GLY A O 1
ATOM 998 N N . GLU A 1 137 ? 4.569 -6.062 -6.047 1.00 98.69 137 GLU A N 1
ATOM 999 C CA . GLU A 1 137 ? 3.539 -6.931 -6.641 1.00 98.69 137 GLU A CA 1
ATOM 1000 C C . GLU A 1 137 ? 3.700 -8.385 -6.192 1.00 98.69 137 GLU A C 1
ATOM 1002 O O . GLU A 1 137 ? 2.723 -9.003 -5.777 1.00 98.69 137 GLU A O 1
ATOM 1007 N N . LEU A 1 138 ? 4.929 -8.914 -6.249 1.00 98.62 138 LEU A N 1
ATOM 1008 C CA . LEU A 1 138 ? 5.239 -10.277 -5.810 1.00 98.62 138 LEU A CA 1
ATOM 1009 C C . LEU A 1 138 ? 4.885 -10.464 -4.332 1.00 98.62 138 LEU A C 1
ATOM 1011 O O . LEU A 1 138 ? 4.189 -11.405 -3.981 1.00 98.62 138 LEU A O 1
ATOM 1015 N N . ALA A 1 139 ? 5.257 -9.507 -3.483 1.00 98.69 139 ALA A N 1
ATOM 1016 C CA . ALA A 1 139 ? 4.948 -9.532 -2.060 1.00 98.69 139 ALA A CA 1
ATOM 1017 C C . ALA A 1 139 ? 3.436 -9.549 -1.765 1.00 98.69 139 ALA A C 1
ATOM 1019 O O . ALA A 1 139 ? 2.989 -10.254 -0.857 1.00 98.69 139 ALA A O 1
ATOM 1020 N N . ALA A 1 140 ? 2.645 -8.774 -2.514 1.00 98.69 140 ALA A N 1
ATOM 1021 C CA . ALA A 1 140 ? 1.191 -8.761 -2.377 1.00 98.69 140 ALA A CA 1
ATOM 1022 C C . ALA A 1 140 ? 0.566 -10.086 -2.848 1.00 98.69 140 ALA A C 1
ATOM 1024 O O . ALA A 1 140 ? -0.282 -10.642 -2.148 1.00 98.69 140 ALA A O 1
ATOM 1025 N N . LEU A 1 141 ? 1.014 -10.608 -3.996 1.00 98.56 141 LEU A N 1
ATOM 1026 C CA . LEU A 1 141 ? 0.561 -11.890 -4.544 1.00 98.56 141 LEU A CA 1
ATOM 1027 C C . LEU A 1 141 ? 0.903 -13.061 -3.615 1.00 98.56 141 LEU A C 1
ATOM 1029 O O . LEU A 1 141 ? 0.034 -13.882 -3.343 1.00 98.56 141 LEU A O 1
ATOM 1033 N N . ASP A 1 142 ? 2.116 -13.104 -3.063 1.00 98.62 142 ASP A N 1
ATOM 1034 C CA . ASP A 1 142 ? 2.556 -14.166 -2.15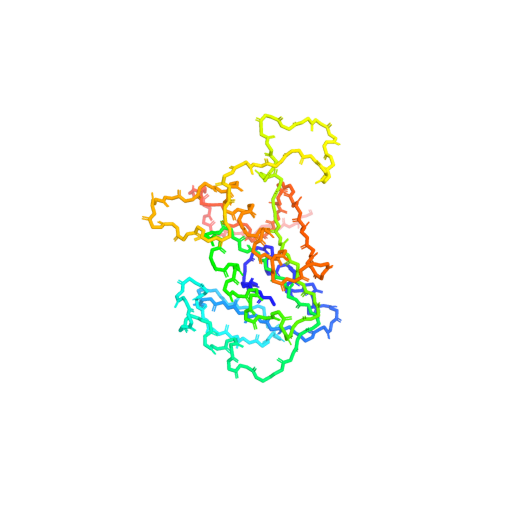1 1.00 98.62 142 ASP A CA 1
ATOM 1035 C C . ASP A 1 142 ? 1.692 -14.241 -0.882 1.00 98.62 142 ASP A C 1
ATOM 1037 O O . ASP A 1 142 ? 1.453 -15.323 -0.346 1.00 98.62 142 ASP A O 1
ATOM 1041 N N . ALA A 1 143 ? 1.230 -13.093 -0.376 1.00 98.56 143 ALA A N 1
ATOM 1042 C CA . ALA A 1 143 ? 0.452 -13.020 0.859 1.00 98.56 143 ALA A CA 1
ATOM 1043 C C . ALA A 1 143 ? -1.064 -13.193 0.646 1.00 98.56 143 ALA A C 1
ATOM 1045 O O . ALA A 1 143 ? -1.742 -13.749 1.512 1.00 98.56 143 ALA A O 1
ATOM 1046 N N . PHE A 1 144 ? -1.612 -12.698 -0.469 1.00 98.62 144 PHE A N 1
ATOM 1047 C CA . PHE A 1 144 ? -3.063 -12.643 -0.697 1.00 98.62 144 PHE A CA 1
ATOM 1048 C C . PHE A 1 144 ? -3.569 -13.539 -1.833 1.00 98.62 144 PHE A C 1
ATOM 1050 O O . PHE A 1 144 ? -4.775 -13.794 -1.881 1.00 98.62 144 PHE A O 1
ATOM 1057 N N . GLY A 1 145 ? -2.696 -14.045 -2.708 1.00 98.12 145 GLY A N 1
ATOM 1058 C CA . GLY A 1 145 ? -3.080 -14.842 -3.876 1.00 98.12 145 GLY A CA 1
ATOM 1059 C C . GLY A 1 145 ? -4.133 -14.122 -4.719 1.00 98.12 145 GLY A C 1
ATOM 1060 O O . GLY A 1 145 ? -4.004 -12.931 -4.998 1.00 98.12 145 GLY A O 1
ATOM 1061 N N . ASP A 1 146 ? -5.228 -14.815 -5.027 1.00 97.31 146 ASP A N 1
ATOM 1062 C CA . ASP A 1 146 ? -6.353 -14.290 -5.819 1.00 97.31 146 ASP A CA 1
ATOM 1063 C C . ASP A 1 146 ? -7.093 -13.108 -5.163 1.00 97.31 146 ASP A C 1
ATOM 1065 O O . ASP A 1 146 ? -7.893 -12.432 -5.805 1.00 97.31 146 ASP A O 1
ATOM 1069 N N . ARG A 1 147 ? -6.837 -12.833 -3.876 1.00 98.44 147 ARG A N 1
ATOM 1070 C CA . ARG A 1 147 ? -7.404 -11.676 -3.158 1.00 98.44 147 ARG A CA 1
ATOM 1071 C C . ARG A 1 147 ? -6.573 -10.405 -3.347 1.00 98.44 147 ARG A C 1
ATOM 1073 O O . ARG A 1 147 ? -6.942 -9.348 -2.822 1.00 98.44 147 ARG A O 1
ATOM 1080 N N . ALA A 1 148 ? -5.445 -10.499 -4.050 1.00 98.56 148 ALA A N 1
ATOM 1081 C CA . ALA A 1 148 ? -4.626 -9.359 -4.422 1.00 98.56 148 ALA A CA 1
ATOM 1082 C C . ALA A 1 148 ? -5.124 -8.723 -5.728 1.00 98.56 148 ALA A C 1
ATOM 1084 O O . ALA A 1 148 ? -5.379 -9.409 -6.714 1.00 98.56 148 ALA A O 1
ATOM 1085 N N . LEU A 1 149 ? -5.183 -7.391 -5.762 1.00 98.44 149 LEU A N 1
ATOM 1086 C CA . LEU A 1 149 ? -5.413 -6.608 -6.97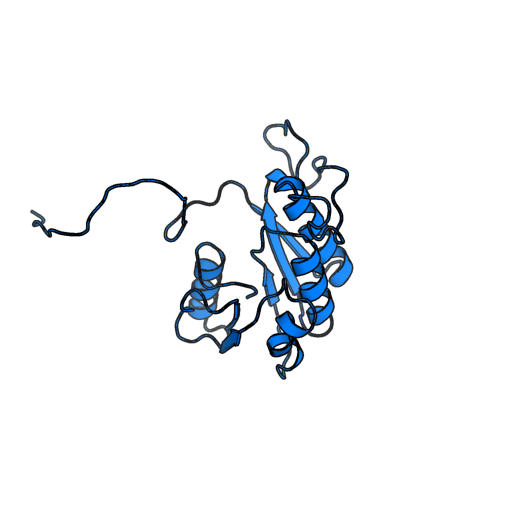5 1.00 98.44 149 LEU A CA 1
ATOM 1087 C C . LEU A 1 149 ? -4.186 -5.739 -7.262 1.00 98.44 149 LEU A C 1
ATOM 1089 O O . LEU A 1 149 ? -3.785 -4.923 -6.431 1.00 98.44 149 LEU A O 1
ATOM 1093 N N . LEU A 1 150 ? -3.610 -5.872 -8.457 1.00 98.31 150 LEU A N 1
ATOM 1094 C CA . LEU A 1 150 ? -2.456 -5.083 -8.891 1.00 98.31 150 LEU A CA 1
ATOM 1095 C C . LEU A 1 150 ? -2.905 -3.952 -9.821 1.00 98.31 150 LEU A C 1
ATOM 1097 O O . LEU A 1 150 ? -3.114 -4.149 -11.014 1.00 98.31 150 LEU A O 1
ATOM 1101 N N . ALA A 1 151 ? -3.033 -2.739 -9.288 1.00 96.88 151 ALA A N 1
ATOM 1102 C CA . ALA A 1 151 ? -3.417 -1.574 -10.082 1.00 96.88 151 ALA A CA 1
ATOM 1103 C C . ALA A 1 151 ? -2.178 -0.946 -10.746 1.00 96.88 151 ALA A C 1
ATOM 1105 O O . ALA A 1 151 ? -1.565 -0.037 -10.186 1.00 96.88 151 ALA A O 1
ATOM 1106 N N . ARG A 1 152 ? -1.780 -1.439 -11.927 1.00 95.88 152 ARG A N 1
ATOM 1107 C CA . ARG A 1 152 ? -0.612 -0.952 -12.693 1.00 95.88 152 ARG A CA 1
ATOM 1108 C C . ARG A 1 152 ? -0.878 0.395 -13.359 1.00 95.88 152 ARG A C 1
ATOM 1110 O O . ARG A 1 152 ? -1.134 0.496 -14.558 1.00 95.88 152 ARG A O 1
ATOM 1117 N N . ALA A 1 153 ? -0.805 1.452 -12.561 1.00 92.25 153 ALA A N 1
ATOM 1118 C CA . ALA A 1 153 ? -1.085 2.800 -13.024 1.00 92.25 153 ALA A CA 1
ATOM 1119 C C . ALA A 1 153 ? -0.005 3.328 -13.983 1.00 92.25 153 ALA A C 1
ATOM 1121 O O . ALA A 1 153 ? 1.189 3.071 -13.824 1.00 92.25 153 ALA A O 1
ATOM 1122 N N . GLY A 1 154 ? -0.429 4.105 -14.981 1.00 89.19 154 GLY A N 1
ATOM 1123 C CA . GLY A 1 154 ? 0.477 4.954 -15.752 1.00 89.19 154 GLY A CA 1
ATOM 1124 C C . GLY A 1 154 ? 0.908 6.191 -14.964 1.00 89.19 154 GLY A C 1
ATOM 1125 O O . GLY A 1 154 ? 0.917 6.201 -13.734 1.00 89.19 154 GLY A O 1
ATOM 1126 N N . LEU A 1 155 ? 1.242 7.267 -15.677 1.00 88.38 155 LEU A N 1
ATOM 1127 C CA . LEU A 1 155 ? 1.531 8.544 -15.034 1.00 88.38 155 LEU A CA 1
ATOM 1128 C C . LEU A 1 155 ? 0.278 9.062 -14.313 1.00 88.38 155 LEU A C 1
ATOM 1130 O O . LEU A 1 155 ? -0.702 9.434 -14.956 1.00 88.38 155 LEU A O 1
ATOM 1134 N N . ILE A 1 156 ? 0.333 9.124 -12.983 1.00 88.38 156 ILE A N 1
ATOM 1135 C CA . ILE A 1 156 ? -0.710 9.755 -12.176 1.00 88.38 156 ILE A CA 1
ATOM 1136 C C . ILE A 1 156 ? -0.372 11.242 -12.025 1.00 88.38 156 ILE A C 1
ATOM 1138 O O . ILE A 1 156 ? 0.740 11.618 -11.639 1.00 88.38 156 ILE A O 1
ATOM 1142 N N . ILE A 1 157 ? -1.343 12.098 -12.331 1.00 88.69 157 ILE A N 1
ATOM 1143 C CA . ILE A 1 157 ? -1.262 13.553 -12.182 1.00 88.69 157 ILE A CA 1
ATOM 1144 C C . ILE A 1 157 ? -2.484 14.060 -11.425 1.00 88.69 157 ILE A C 1
ATOM 1146 O O . ILE A 1 157 ? -3.572 13.502 -11.543 1.00 88.69 157 ILE A O 1
ATOM 1150 N N . GLY A 1 158 ? -2.296 15.117 -10.641 1.00 84.31 158 GLY A N 1
ATOM 1151 C CA . GLY A 1 158 ? -3.369 15.740 -9.879 1.00 84.31 158 GLY A CA 1
ATOM 1152 C C . GLY A 1 158 ? -2.849 16.570 -8.703 1.00 84.31 158 GLY A C 1
ATOM 1153 O O . GLY A 1 158 ? -1.638 16.600 -8.456 1.00 84.31 158 GLY A O 1
ATOM 1154 N N . PRO A 1 159 ? -3.755 17.248 -7.979 1.00 78.69 159 PRO A N 1
ATOM 1155 C CA . PRO A 1 159 ? -3.419 18.023 -6.789 1.00 78.69 159 PRO A CA 1
ATOM 1156 C C . PRO A 1 159 ? -2.692 17.188 -5.726 1.00 78.69 159 PRO A C 1
ATOM 1158 O O . PRO A 1 159 ? -2.958 15.998 -5.561 1.00 78.69 159 PRO A O 1
ATOM 1161 N N . GLY A 1 160 ? -1.775 17.818 -4.988 1.00 68.00 160 GLY A N 1
ATOM 1162 C CA . GLY A 1 160 ? -1.031 17.159 -3.909 1.00 68.00 160 GLY A CA 1
ATOM 1163 C C . GLY A 1 160 ? 0.117 16.257 -4.371 1.00 68.00 160 GLY A C 1
ATOM 1164 O O . GLY A 1 160 ? 0.705 15.573 -3.538 1.00 68.00 160 GLY A O 1
ATOM 1165 N N . ARG A 1 161 ? 0.460 16.251 -5.667 1.00 65.31 161 ARG A N 1
ATOM 1166 C CA . ARG A 1 161 ? 1.722 15.675 -6.143 1.00 65.31 161 ARG A CA 1
ATOM 1167 C C . ARG A 1 161 ? 2.882 16.569 -5.700 1.00 65.31 161 ARG A C 1
ATOM 1169 O O . ARG A 1 161 ? 3.027 17.680 -6.204 1.00 65.31 161 ARG A O 1
ATOM 1176 N N . THR A 1 162 ? 3.730 16.072 -4.811 1.00 57.53 162 THR A N 1
ATOM 1177 C CA . THR A 1 162 ? 5.037 16.668 -4.530 1.00 57.53 162 THR A CA 1
ATOM 1178 C C . THR A 1 162 ? 6.010 16.207 -5.613 1.00 57.53 162 THR A C 1
ATOM 1180 O O . THR A 1 162 ? 6.505 15.086 -5.621 1.00 57.53 162 THR A O 1
ATOM 1183 N N . SER A 1 163 ? 6.216 17.039 -6.629 1.00 48.41 163 SER A N 1
ATOM 1184 C CA . SER A 1 163 ? 7.427 16.962 -7.444 1.00 48.41 163 SER A CA 1
ATOM 1185 C C . SER A 1 163 ? 8.455 17.866 -6.787 1.00 48.41 163 SER A C 1
ATOM 1187 O O . SER A 1 163 ? 8.230 19.076 -6.725 1.00 48.41 163 SER A O 1
ATOM 1189 N N . ASP A 1 164 ? 9.555 17.303 -6.299 1.00 43.12 164 ASP A N 1
ATOM 1190 C CA . ASP A 1 164 ? 10.710 18.102 -5.910 1.00 43.12 164 ASP A CA 1
ATOM 1191 C C . ASP A 1 164 ? 11.117 18.990 -7.097 1.00 43.12 164 ASP A C 1
ATOM 1193 O O . ASP A 1 164 ? 11.502 18.498 -8.157 1.00 43.12 164 ASP A O 1
ATOM 1197 N N . GLY A 1 165 ? 10.986 20.309 -6.914 1.00 35.59 165 GLY A N 1
ATOM 1198 C CA . GLY A 1 165 ? 11.625 21.327 -7.747 1.00 35.59 165 GLY A CA 1
ATOM 1199 C C . GLY A 1 165 ? 10.745 22.062 -8.761 1.00 35.59 165 GLY A C 1
ATOM 1200 O O . GLY A 1 165 ? 10.866 21.856 -9.963 1.00 35.59 165 GLY A O 1
ATOM 1201 N N . CYS A 1 166 ? 10.007 23.070 -8.298 1.00 26.20 166 CYS A N 1
ATOM 1202 C CA . CYS A 1 166 ? 10.017 24.359 -8.991 1.00 26.20 166 CYS A CA 1
ATOM 1203 C C . CYS A 1 166 ? 10.257 25.445 -7.929 1.00 26.20 166 CYS A C 1
ATOM 1205 O O . CYS A 1 166 ? 9.360 25.709 -7.126 1.00 26.20 166 CYS A O 1
ATOM 1207 N N . PRO A 1 167 ? 11.467 26.028 -7.827 1.00 40.09 167 PRO A N 1
ATOM 1208 C CA . PRO A 1 167 ? 11.708 27.102 -6.882 1.00 40.09 167 PRO A CA 1
ATOM 1209 C C . PRO A 1 167 ? 11.055 28.375 -7.423 1.00 40.09 167 PRO A C 1
ATOM 1211 O O . PRO A 1 167 ? 11.386 28.836 -8.512 1.00 40.09 167 PRO A O 1
ATOM 1214 N N . GLY A 1 168 ? 10.143 28.953 -6.645 1.00 42.41 168 GLY A N 1
ATOM 1215 C CA . GLY A 1 168 ? 9.622 30.295 -6.891 1.00 42.41 168 GLY A CA 1
ATOM 1216 C C . GLY A 1 168 ? 8.125 30.329 -7.162 1.00 42.41 168 GLY A C 1
ATOM 1217 O O . GLY A 1 168 ? 7.667 30.136 -8.281 1.00 42.41 168 GLY A O 1
ATOM 1218 N N . GLY A 1 169 ? 7.374 30.649 -6.115 1.00 31.20 169 GLY A N 1
ATOM 1219 C CA . GLY A 1 169 ? 5.951 30.942 -6.192 1.00 31.20 169 GLY A CA 1
ATOM 1220 C C . GLY A 1 169 ? 5.427 31.317 -4.816 1.00 31.20 169 GLY A C 1
ATOM 1221 O O . GLY A 1 169 ? 4.674 30.558 -4.216 1.00 31.20 169 GLY A O 1
ATOM 1222 N N . SER A 1 170 ? 5.893 32.445 -4.274 1.00 33.06 170 SER A N 1
ATOM 1223 C CA . SER A 1 170 ? 5.351 33.010 -3.035 1.00 33.06 170 SER A CA 1
ATOM 1224 C C . SER A 1 170 ? 3.832 33.212 -3.154 1.00 33.06 170 SER A C 1
ATOM 1226 O O . SER A 1 170 ? 3.355 33.598 -4.224 1.00 33.06 170 SER A O 1
ATOM 1228 N N . PRO A 1 171 ? 3.060 32.999 -2.076 1.00 45.34 171 PRO A N 1
ATOM 1229 C CA . PRO A 1 171 ? 1.621 33.188 -2.101 1.00 45.34 171 PRO A CA 1
ATOM 1230 C C . PRO A 1 171 ? 1.276 34.671 -1.922 1.00 45.34 171 PRO A C 1
ATOM 1232 O O . PRO A 1 171 ? 1.771 35.322 -1.005 1.00 45.34 171 PRO A O 1
ATOM 1235 N N . GLY A 1 172 ? 0.370 35.182 -2.757 1.00 33.75 172 GLY A N 1
ATOM 1236 C CA . GLY A 1 172 ? -0.431 36.362 -2.425 1.00 33.75 172 GLY A CA 1
ATOM 1237 C C . GLY A 1 172 ? -0.533 37.416 -3.522 1.00 33.75 172 GLY A C 1
ATOM 1238 O O . GLY A 1 172 ? 0.379 38.209 -3.711 1.00 33.75 172 GLY A O 1
ATOM 1239 N N . SER A 1 173 ? -1.697 37.493 -4.171 1.00 28.47 173 SER A N 1
ATOM 1240 C CA . SER A 1 173 ? -2.634 38.612 -3.971 1.00 28.47 173 SER A CA 1
ATOM 1241 C C . SER A 1 173 ? -3.953 38.335 -4.718 1.00 28.47 173 SER A C 1
ATOM 1243 O O . SER A 1 173 ? -3.905 37.816 -5.836 1.00 28.47 173 SER A O 1
ATOM 1245 N N . PRO A 1 174 ? -5.134 38.638 -4.144 1.00 46.31 174 PRO A N 1
ATOM 1246 C CA . PRO A 1 174 ? -6.416 38.439 -4.805 1.00 46.31 174 PRO A CA 1
ATOM 1247 C C . PRO A 1 174 ? -6.723 39.634 -5.717 1.00 46.31 174 PRO A C 1
ATOM 1249 O O . PRO A 1 174 ? -6.688 40.782 -5.277 1.00 46.31 174 PRO A O 1
ATOM 1252 N N . ALA A 1 175 ? -7.070 39.382 -6.979 1.00 32.28 175 ALA A N 1
ATOM 1253 C CA . ALA A 1 175 ? -7.568 40.422 -7.874 1.00 32.28 175 ALA A CA 1
ATOM 1254 C C . ALA A 1 175 ? -8.775 39.921 -8.676 1.00 32.28 175 ALA A C 1
ATOM 1256 O O . ALA A 1 175 ? -8.650 39.119 -9.593 1.00 32.28 175 ALA A O 1
ATOM 1257 N N . ALA A 1 176 ? -9.936 40.404 -8.228 1.00 33.12 176 ALA A N 1
ATOM 1258 C CA . ALA A 1 176 ? -11.152 40.752 -8.959 1.00 33.12 176 ALA A CA 1
ATOM 1259 C C . ALA A 1 176 ? -11.451 40.032 -10.288 1.00 33.12 176 ALA A C 1
ATOM 1261 O O . ALA A 1 176 ? -10.858 40.319 -11.326 1.00 33.12 176 ALA A O 1
ATOM 1262 N N . ALA A 1 177 ? -12.514 39.226 -10.264 1.00 30.22 177 ALA A N 1
ATOM 1263 C CA . ALA A 1 177 ? -13.302 38.927 -11.449 1.00 30.22 177 ALA A CA 1
ATOM 1264 C C . ALA A 1 177 ? -14.128 40.163 -11.856 1.00 30.22 177 ALA A C 1
ATOM 1266 O O . ALA A 1 177 ? -14.819 40.764 -11.027 1.00 30.22 177 ALA A O 1
ATOM 1267 N N . ARG A 1 178 ? -14.048 40.515 -13.138 1.00 33.22 178 ARG A N 1
ATOM 1268 C CA . ARG A 1 178 ? -15.171 41.048 -13.910 1.00 33.22 178 ARG A CA 1
ATOM 1269 C C . ARG A 1 178 ? -15.663 39.936 -14.819 1.00 33.22 178 ARG A C 1
ATOM 1271 O O . ARG A 1 178 ? -14.794 39.159 -15.272 1.00 33.22 178 ARG A O 1
#

Organism: Streptomyces microflavus (NCBI:txid1919)

pLDDT: mean 89.6, std 17.67, range [26.2, 98.81]

InterPro domains:
  IPR036291 NAD(P)-binding domain superfamily [SSF51735] (2-162)

Radius of gyration: 17.88 Å; chains: 1; bounding box: 42×56×46 Å

Foldseek 3Di:
DEAQQFDPSVVVQVVCVVVVHAAEYEEQPPGDHDPRHHYFHFDLLVACRRCVSVLPDPAAEAEDEAADQAALLSLLRVLQSRLVRYNAYEYAAAPLQADPPDDPPDDPPGHGDPDAASPGSQPVHGDPRNSRRVSSVVSNCVRHPVRYHYNHDYDDDDPRDDDPDDPDDDDDDDDDDD